Protein AF-A0A832I9W6-F1 (afdb_monomer_lite)

Sequence (106 aa):
MILPFPKKGAFAETSDLNDFEIDVLVDYVSAGGRILMLAPPDSFIVNSFEALLKRFVPEARFVQMDFTILVSHKDELFRQFQVQGLIFLSIGEAIEIVEALEKMLQ

Foldseek 3Di:
DEQEADAPPPDVVVRADDPVNLVVVVVCLVVVAAYEYEQEFRGDDDPRVQVSVCVQPVQWGWDDDPRWIWIDHPNDTHQWDDDRRYIYHIDHDPVVVVVVVVVVVD

Structure (mmCIF, N/CA/C/O backbone):
data_AF-A0A832I9W6-F1
#
_entry.id   AF-A0A832I9W6-F1
#
loop_
_atom_site.group_PDB
_atom_site.id
_atom_site.type_symbol
_atom_site.label_atom_id
_atom_site.label_alt_id
_atom_site.label_comp_id
_atom_site.label_asym_id
_atom_site.label_entity_id
_atom_site.label_seq_id
_atom_site.pdbx_PDB_ins_code
_atom_site.Cartn_x
_atom_site.Cartn_y
_atom_site.Cartn_z
_atom_site.occupancy
_atom_site.B_iso_or_equiv
_atom_site.auth_seq_id
_atom_site.auth_comp_id
_atom_site.auth_asym_id
_atom_site.auth_atom_id
_atom_site.pdbx_PDB_model_num
ATOM 1 N N . MET A 1 1 ? -2.805 -8.468 5.694 1.00 88.31 1 MET A N 1
ATOM 2 C CA . MET A 1 1 ? -3.003 -8.662 4.239 1.00 88.31 1 MET A CA 1
ATOM 3 C C . MET A 1 1 ? -1.958 -7.845 3.494 1.00 88.31 1 MET A C 1
ATOM 5 O O . MET A 1 1 ? -1.648 -6.758 3.963 1.00 88.31 1 MET A O 1
ATOM 9 N N . ILE A 1 2 ? -1.396 -8.357 2.396 1.00 90.56 2 ILE A N 1
ATOM 10 C CA . ILE A 1 2 ? -0.472 -7.604 1.532 1.00 90.56 2 ILE A CA 1
ATOM 11 C C . ILE A 1 2 ? -1.217 -7.254 0.247 1.00 90.56 2 ILE A C 1
ATOM 13 O O . ILE A 1 2 ? -1.802 -8.137 -0.373 1.00 90.56 2 ILE A O 1
ATOM 17 N N . LEU A 1 3 ? -1.181 -5.981 -0.127 1.00 93.56 3 LEU A N 1
ATOM 18 C CA . LEU A 1 3 ? -1.759 -5.436 -1.344 1.00 93.56 3 LEU A CA 1
ATOM 19 C C . LEU A 1 3 ? -0.619 -4.827 -2.180 1.00 93.56 3 LEU A C 1
ATOM 21 O O . LEU A 1 3 ? -0.213 -3.689 -1.935 1.00 93.56 3 LEU A O 1
ATOM 25 N N . PRO A 1 4 ? -0.015 -5.590 -3.104 1.00 92.50 4 PRO A N 1
ATOM 26 C CA . PRO A 1 4 ? 1.086 -5.082 -3.907 1.00 92.50 4 PRO A CA 1
ATOM 27 C C . PRO A 1 4 ? 0.571 -4.091 -4.955 1.00 92.50 4 PRO A C 1
ATOM 29 O O . PRO A 1 4 ? -0.442 -4.343 -5.605 1.00 92.50 4 PRO A O 1
ATOM 32 N N . PHE A 1 5 ? 1.297 -2.994 -5.159 1.00 93.38 5 PHE A N 1
ATOM 33 C CA . PHE A 1 5 ? 1.087 -2.153 -6.331 1.00 93.38 5 PHE A CA 1
ATOM 34 C C . PHE A 1 5 ? 1.432 -2.938 -7.603 1.00 93.38 5 PHE A C 1
ATOM 36 O O . PHE A 1 5 ? 2.368 -3.751 -7.602 1.00 93.38 5 PHE A O 1
ATOM 43 N N . PRO A 1 6 ? 0.713 -2.700 -8.707 1.00 90.81 6 PRO A N 1
ATOM 44 C CA . PRO A 1 6 ? 1.021 -3.350 -9.966 1.00 90.81 6 PRO A CA 1
ATOM 45 C C . PRO A 1 6 ? 2.328 -2.824 -10.560 1.00 90.81 6 PRO A C 1
ATOM 47 O O . PRO A 1 6 ? 2.676 -1.648 -10.440 1.00 90.81 6 PRO A O 1
ATOM 50 N N . LYS A 1 7 ? 3.049 -3.718 -11.241 1.00 87.06 7 LYS A N 1
ATOM 51 C CA . LYS A 1 7 ? 4.289 -3.397 -11.958 1.00 87.06 7 LYS A CA 1
ATOM 52 C C . LYS A 1 7 ? 4.005 -2.911 -13.372 1.00 87.06 7 LYS A C 1
ATOM 54 O O . LYS A 1 7 ? 3.103 -3.427 -14.032 1.00 87.06 7 LYS A O 1
ATOM 59 N N . LYS A 1 8 ? 4.820 -1.983 -13.879 1.00 76.69 8 LYS A N 1
ATOM 60 C CA . LYS A 1 8 ? 4.793 -1.578 -15.293 1.00 76.69 8 LYS A CA 1
ATOM 61 C C . LYS A 1 8 ? 4.829 -2.810 -16.206 1.00 76.69 8 LYS A C 1
ATOM 63 O O . LYS A 1 8 ? 5.677 -3.683 -16.048 1.00 76.69 8 LYS A O 1
ATOM 68 N N . GLY A 1 9 ? 3.902 -2.864 -17.162 1.00 69.12 9 GLY A N 1
ATOM 69 C CA . GLY A 1 9 ? 3.755 -3.985 -18.098 1.00 69.12 9 GLY A CA 1
ATOM 70 C C . GLY A 1 9 ? 2.836 -5.115 -17.617 1.00 69.12 9 GLY A C 1
ATOM 71 O O . GLY A 1 9 ? 2.516 -5.993 -18.413 1.00 69.12 9 GLY A O 1
ATOM 72 N N . ALA A 1 10 ? 2.367 -5.089 -16.365 1.00 65.81 10 ALA A N 1
ATOM 73 C CA . ALA A 1 10 ? 1.235 -5.908 -15.940 1.00 65.81 10 ALA A CA 1
ATOM 74 C C . ALA A 1 10 ? -0.077 -5.337 -16.511 1.00 65.81 10 ALA A C 1
ATOM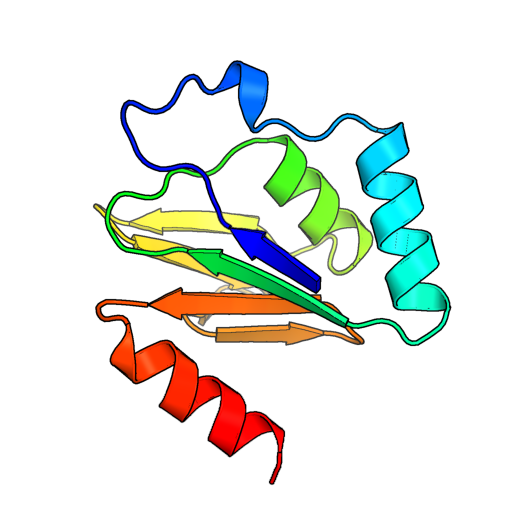 76 O O . ALA A 1 10 ? -0.213 -4.123 -16.683 1.00 65.81 10 ALA A O 1
ATOM 77 N N . PHE A 1 11 ? -1.047 -6.204 -16.811 1.00 59.72 11 PHE A N 1
ATOM 78 C CA . PHE A 1 11 ? -2.365 -5.792 -17.297 1.00 59.72 11 PHE A CA 1
ATOM 79 C C . PHE A 1 11 ? -3.105 -5.006 -16.203 1.00 59.72 11 PHE A C 1
ATOM 81 O O . PHE A 1 11 ? -3.621 -5.602 -15.258 1.00 59.72 11 PHE A O 1
ATOM 88 N N . ALA A 1 12 ? -3.155 -3.675 -16.335 1.00 57.88 12 ALA A N 1
ATOM 89 C CA . ALA A 1 12 ? -3.698 -2.756 -15.328 1.00 57.88 12 ALA A CA 1
ATOM 90 C C . ALA A 1 12 ? -5.135 -3.104 -14.888 1.00 57.88 12 ALA A C 1
ATOM 92 O O . ALA A 1 12 ? -5.454 -2.997 -13.706 1.00 57.88 12 ALA A O 1
ATOM 93 N N . GLU A 1 13 ? -5.957 -3.605 -15.815 1.00 54.31 13 GLU A N 1
ATOM 94 C CA . GLU A 1 13 ? -7.353 -4.012 -15.590 1.00 54.31 13 GLU A CA 1
ATOM 95 C C . GLU A 1 13 ? -7.509 -5.164 -14.583 1.00 54.31 13 GLU A C 1
ATOM 97 O O . GLU A 1 13 ? -8.556 -5.303 -13.966 1.00 54.31 13 GLU A O 1
ATOM 102 N N . THR A 1 14 ? -6.471 -5.983 -14.385 1.00 60.03 14 THR A N 1
ATOM 103 C CA . THR A 1 14 ? -6.500 -7.102 -13.421 1.00 60.03 14 THR A CA 1
ATOM 104 C C . THR A 1 14 ? -6.065 -6.706 -12.010 1.00 60.03 14 THR A C 1
ATOM 106 O O . THR A 1 14 ? -6.101 -7.526 -11.097 1.00 60.03 14 THR A O 1
ATOM 109 N N . SER A 1 15 ? -5.626 -5.460 -11.839 1.00 66.75 15 SER A N 1
ATOM 110 C CA . SER A 1 15 ? -5.012 -4.947 -10.609 1.00 66.75 15 SER A CA 1
ATOM 111 C C . SER A 1 15 ? -5.744 -3.746 -10.011 1.00 66.75 15 SER A C 1
ATOM 113 O O . SER A 1 15 ? -5.331 -3.249 -8.965 1.00 66.75 15 SER A O 1
ATOM 115 N N . ASP A 1 16 ? -6.797 -3.270 -10.675 1.00 83.25 16 ASP A N 1
ATOM 116 C CA . ASP A 1 16 ? -7.634 -2.182 -10.182 1.00 83.25 16 ASP A CA 1
ATOM 117 C C . ASP A 1 16 ? -8.655 -2.736 -9.180 1.00 83.25 16 ASP A C 1
ATOM 119 O O . ASP A 1 16 ? -9.296 -3.750 -9.454 1.00 83.25 16 ASP A O 1
ATOM 123 N N . LEU A 1 17 ? -8.796 -2.092 -8.021 1.00 89.56 17 LEU A N 1
ATOM 124 C CA . LEU A 1 17 ? -9.828 -2.445 -7.048 1.00 89.56 17 LEU A CA 1
ATOM 125 C C . LEU A 1 17 ? -11.128 -1.731 -7.409 1.00 89.56 17 LEU A C 1
ATOM 127 O O . LEU A 1 17 ? -11.128 -0.531 -7.690 1.00 89.56 17 LEU A O 1
ATOM 131 N N . ASN A 1 18 ? -12.246 -2.443 -7.346 1.00 92.38 18 ASN A N 1
ATOM 132 C CA . ASN A 1 18 ? -13.560 -1.813 -7.441 1.00 92.38 18 ASN A CA 1
ATOM 133 C C . ASN A 1 18 ? -14.034 -1.257 -6.081 1.00 92.38 18 ASN A C 1
ATOM 135 O O . ASN A 1 18 ? -13.459 -1.549 -5.031 1.00 92.38 18 ASN A O 1
ATOM 139 N N . ASP A 1 19 ? -15.116 -0.472 -6.096 1.00 93.81 19 ASP A N 1
ATOM 140 C CA . ASP A 1 19 ? -15.657 0.178 -4.891 1.00 93.81 19 ASP A CA 1
ATOM 141 C C . ASP A 1 19 ? -16.033 -0.822 -3.783 1.00 93.81 19 ASP A C 1
ATOM 143 O O . ASP A 1 19 ? -15.784 -0.565 -2.606 1.00 93.81 19 ASP A O 1
ATOM 147 N N . PHE A 1 20 ? -16.572 -1.992 -4.148 1.00 95.19 20 PHE A N 1
ATOM 148 C CA . PHE A 1 20 ? -16.916 -3.036 -3.181 1.00 95.19 20 PHE A CA 1
ATOM 149 C C . PHE A 1 20 ? -15.665 -3.622 -2.514 1.00 95.19 20 PHE A C 1
ATOM 151 O O . PHE A 1 20 ? -15.645 -3.811 -1.300 1.00 95.19 20 PHE A O 1
ATOM 158 N N . GLU A 1 21 ? -14.602 -3.880 -3.278 1.00 94.88 21 GLU A N 1
ATOM 159 C CA . GLU A 1 21 ? -13.325 -4.350 -2.729 1.00 94.88 21 GLU A CA 1
ATOM 160 C C . GLU A 1 21 ? -12.700 -3.312 -1.793 1.00 94.88 21 GLU A C 1
ATOM 162 O O . GLU A 1 21 ? -12.205 -3.672 -0.725 1.00 94.88 21 GLU A O 1
ATOM 167 N N . ILE A 1 22 ? -12.764 -2.026 -2.151 1.00 96.25 22 ILE A N 1
ATOM 168 C CA . ILE A 1 22 ? -12.304 -0.932 -1.289 1.00 96.25 22 ILE A CA 1
ATOM 169 C C . ILE A 1 22 ? -13.077 -0.929 0.033 1.00 96.25 22 ILE A C 1
ATOM 171 O O . ILE A 1 22 ? -12.452 -0.886 1.093 1.00 96.25 22 ILE A O 1
ATOM 175 N N . ASP A 1 23 ? -14.407 -1.009 -0.004 1.00 97.19 23 ASP A N 1
ATOM 176 C CA . ASP A 1 23 ? -15.228 -1.004 1.210 1.00 97.19 23 ASP A CA 1
ATOM 177 C C . ASP A 1 23 ? -14.948 -2.229 2.096 1.00 97.19 23 ASP A C 1
ATOM 179 O O . ASP A 1 23 ? -14.766 -2.082 3.304 1.00 97.19 23 ASP A O 1
ATOM 183 N N . VAL A 1 24 ? -14.771 -3.419 1.510 1.00 96.88 24 VAL A N 1
ATOM 184 C CA . VAL A 1 24 ? -14.370 -4.628 2.256 1.00 96.88 24 VAL A CA 1
ATOM 185 C C . VAL A 1 24 ? -13.017 -4.444 2.951 1.00 96.88 24 VAL A C 1
ATOM 187 O O . VAL A 1 24 ? -12.837 -4.871 4.095 1.00 96.88 24 VAL A O 1
ATOM 190 N N . LEU A 1 25 ? -12.048 -3.806 2.290 1.00 96.44 25 LEU A N 1
ATOM 191 C CA . LEU A 1 25 ? -10.739 -3.516 2.881 1.00 96.44 25 LEU A CA 1
ATOM 192 C C . LEU A 1 25 ? -10.837 -2.490 4.020 1.00 96.44 25 LEU A C 1
ATOM 194 O O . LEU A 1 25 ? -10.150 -2.637 5.036 1.00 96.44 25 LEU A O 1
ATOM 198 N N . VAL A 1 26 ? -11.701 -1.482 3.882 1.00 96.31 26 VAL A N 1
ATOM 199 C CA . VAL A 1 26 ? -11.989 -0.497 4.938 1.00 96.31 26 VAL A CA 1
ATOM 200 C C . VAL A 1 26 ? -12.629 -1.167 6.151 1.00 96.31 26 VAL A C 1
ATOM 202 O O . VAL A 1 26 ? -12.178 -0.942 7.279 1.00 96.31 26 VAL A O 1
ATOM 205 N N . ASP A 1 27 ? -13.613 -2.037 5.940 1.00 97.12 27 ASP A N 1
ATOM 206 C CA . ASP A 1 27 ? -14.270 -2.794 7.009 1.00 97.12 27 ASP A CA 1
ATOM 207 C C . ASP A 1 27 ? -13.285 -3.727 7.719 1.00 97.12 27 ASP A C 1
ATOM 209 O O . ASP A 1 27 ? -13.248 -3.790 8.950 1.00 97.12 27 ASP A O 1
ATOM 213 N N . TYR A 1 28 ? -12.418 -4.402 6.959 1.00 97.00 28 TYR A N 1
ATOM 214 C CA . TYR A 1 28 ? -11.372 -5.259 7.511 1.00 97.00 28 TYR A CA 1
ATOM 215 C C . TYR A 1 28 ? -10.407 -4.487 8.425 1.00 97.00 28 TYR A C 1
ATOM 217 O O . TYR A 1 28 ? -10.098 -4.961 9.521 1.00 97.00 28 TYR A O 1
ATOM 225 N N . VAL A 1 29 ? -9.947 -3.296 8.021 1.00 96.38 29 VAL A N 1
ATOM 226 C CA . VAL A 1 29 ? -9.098 -2.447 8.881 1.00 96.38 29 VAL A CA 1
ATOM 227 C C . VAL A 1 29 ? -9.873 -1.953 10.101 1.00 96.38 29 VAL A C 1
ATOM 229 O O . VAL A 1 29 ? -9.346 -1.982 11.213 1.00 96.38 29 VAL A O 1
ATOM 232 N N . SER A 1 30 ? -11.137 -1.567 9.923 1.00 94.81 30 SER A N 1
ATOM 233 C CA . SER A 1 30 ? -12.013 -1.113 11.012 1.00 94.81 30 SER A CA 1
ATOM 234 C C . SER A 1 30 ? -12.265 -2.201 12.063 1.00 94.81 30 SER A C 1
ATOM 236 O O . SER A 1 30 ? -12.385 -1.901 13.249 1.00 94.81 30 SER A O 1
ATOM 238 N N . ALA A 1 31 ? -12.256 -3.475 11.660 1.00 96.44 31 ALA A N 1
ATOM 239 C CA . ALA A 1 31 ? -12.317 -4.633 12.554 1.00 96.44 31 ALA A CA 1
ATOM 240 C C . ALA A 1 31 ? -10.982 -4.950 13.270 1.00 96.44 31 ALA A C 1
ATOM 242 O O . ALA A 1 31 ? -10.874 -5.966 13.957 1.00 96.44 31 ALA A O 1
ATOM 243 N N . GLY A 1 32 ? -9.956 -4.106 13.116 1.00 95.19 32 GLY A N 1
ATOM 244 C CA . GLY A 1 32 ? -8.620 -4.288 13.695 1.00 95.19 32 GLY A CA 1
ATOM 245 C C . GLY A 1 32 ? -7.623 -4.997 12.773 1.00 95.19 32 GLY A C 1
ATOM 246 O O . GLY A 1 32 ? -6.497 -5.290 13.184 1.00 95.19 32 GLY A O 1
ATOM 247 N N . GLY A 1 33 ? -8.010 -5.272 11.526 1.00 95.44 33 GLY A N 1
ATOM 248 C CA . GLY A 1 33 ? -7.127 -5.814 10.506 1.00 95.44 33 GLY A CA 1
ATOM 249 C C . GLY A 1 33 ? -6.022 -4.839 10.093 1.00 95.44 33 GLY A C 1
ATOM 250 O O . GLY A 1 33 ? -6.090 -3.630 10.308 1.00 95.44 33 GLY A O 1
ATOM 251 N N . ARG A 1 34 ? -4.971 -5.383 9.467 1.00 94.25 34 ARG A N 1
ATOM 252 C CA . ARG A 1 34 ? -3.868 -4.593 8.894 1.00 94.25 34 ARG A CA 1
ATOM 253 C C . ARG A 1 34 ? -3.631 -4.908 7.422 1.00 94.25 34 ARG A C 1
ATOM 255 O O . ARG A 1 34 ? -3.598 -6.089 7.037 1.00 94.25 34 ARG A O 1
ATOM 262 N N . ILE A 1 35 ? -3.435 -3.863 6.624 1.00 95.12 35 ILE A N 1
ATOM 263 C CA . ILE A 1 35 ? -3.133 -3.920 5.190 1.00 95.12 35 ILE A CA 1
ATOM 264 C C . ILE A 1 35 ? -1.755 -3.304 4.958 1.00 95.12 35 ILE A C 1
ATOM 266 O O . ILE A 1 35 ? -1.514 -2.164 5.343 1.00 95.12 35 ILE A O 1
ATOM 270 N N . LEU A 1 36 ? -0.873 -4.054 4.300 1.00 94.44 36 LEU A N 1
ATOM 271 C CA . LEU A 1 36 ? 0.408 -3.576 3.793 1.00 94.44 36 LEU A CA 1
ATOM 272 C C . LEU A 1 36 ? 0.293 -3.318 2.290 1.00 94.44 36 LEU A C 1
ATOM 274 O O . LEU A 1 36 ? 0.274 -4.262 1.504 1.00 94.44 36 LEU A O 1
ATOM 278 N N . MET A 1 37 ? 0.240 -2.051 1.901 1.00 95.44 37 MET A N 1
ATOM 279 C CA . MET A 1 37 ? 0.380 -1.588 0.528 1.00 95.44 37 MET A CA 1
ATOM 280 C C . MET A 1 37 ? 1.865 -1.542 0.164 1.00 95.44 37 MET A C 1
ATOM 282 O O . MET A 1 37 ? 2.605 -0.689 0.657 1.00 95.44 37 MET A O 1
ATOM 286 N N . LEU A 1 38 ? 2.308 -2.477 -0.674 1.00 94.81 38 LEU A N 1
ATOM 287 C CA . LEU A 1 38 ? 3.724 -2.653 -0.998 1.00 94.81 38 LEU A CA 1
ATOM 288 C C . LEU A 1 38 ? 4.021 -2.149 -2.410 1.00 94.81 38 LEU A C 1
ATOM 290 O O . LEU A 1 38 ? 3.448 -2.663 -3.367 1.00 94.81 38 LEU A O 1
ATOM 294 N N . ALA A 1 39 ? 4.946 -1.202 -2.547 1.00 95.06 39 ALA A N 1
ATOM 295 C CA . ALA A 1 39 ? 5.392 -0.662 -3.829 1.00 95.06 39 ALA A CA 1
ATOM 296 C C . ALA A 1 39 ? 6.865 -1.025 -4.108 1.00 95.06 39 ALA A C 1
ATOM 298 O O . ALA A 1 39 ? 7.766 -0.277 -3.712 1.00 95.06 39 ALA A O 1
ATOM 299 N N . PRO A 1 40 ? 7.128 -2.162 -4.786 1.00 93.19 40 PRO A N 1
ATOM 300 C CA . PRO A 1 40 ? 8.446 -2.483 -5.336 1.00 93.19 40 PRO A CA 1
ATOM 301 C C . PRO A 1 40 ? 8.902 -1.489 -6.417 1.00 93.19 40 PRO A C 1
ATOM 303 O O . PRO A 1 40 ? 8.071 -0.732 -6.935 1.00 93.19 40 PRO A O 1
ATOM 306 N N . PRO A 1 41 ? 10.174 -1.551 -6.853 1.00 91.75 41 PRO A N 1
ATOM 307 C CA . PRO A 1 41 ? 10.628 -0.804 -8.021 1.00 91.75 41 PRO A CA 1
ATOM 308 C C . PRO A 1 41 ? 9.775 -1.110 -9.254 1.00 91.75 41 PRO A C 1
ATOM 310 O O . PRO A 1 41 ? 9.262 -2.225 -9.409 1.00 91.75 41 PRO A O 1
ATOM 313 N N . ASP A 1 42 ? 9.633 -0.107 -10.119 1.00 91.88 42 ASP A N 1
ATOM 314 C CA . ASP A 1 42 ? 8.839 -0.155 -11.356 1.00 91.88 42 ASP A CA 1
ATOM 315 C C . ASP A 1 42 ? 7.329 -0.342 -11.149 1.00 91.88 42 ASP A C 1
ATOM 317 O O . ASP A 1 42 ? 6.594 -0.630 -12.100 1.00 91.88 42 ASP A O 1
ATOM 321 N N . SER A 1 43 ? 6.843 -0.146 -9.923 1.00 92.75 43 SER A N 1
ATOM 322 C CA . SER A 1 43 ? 5.408 -0.053 -9.658 1.00 92.75 43 SER A CA 1
ATOM 323 C C . SER A 1 43 ? 4.823 1.237 -10.229 1.00 92.75 43 SER A C 1
ATOM 325 O O . SER A 1 43 ? 5.526 2.243 -10.371 1.00 92.75 43 SER A O 1
ATOM 327 N N . PHE A 1 44 ? 3.526 1.219 -10.530 1.00 92.19 44 PHE A N 1
ATOM 328 C CA . PHE A 1 44 ? 2.780 2.410 -10.932 1.00 92.19 44 PHE A CA 1
ATOM 329 C C . PHE A 1 44 ? 1.528 2.608 -10.078 1.00 92.19 44 PHE A C 1
ATOM 331 O O . PHE A 1 44 ? 0.947 1.655 -9.560 1.00 92.19 44 PHE A O 1
ATOM 338 N N . ILE A 1 45 ? 1.127 3.869 -9.924 1.00 92.06 45 ILE A N 1
ATOM 339 C CA . ILE A 1 45 ? -0.067 4.246 -9.166 1.00 92.06 45 ILE A CA 1
ATOM 340 C C . ILE A 1 45 ? -1.313 3.929 -9.993 1.00 92.06 45 ILE A C 1
ATOM 342 O O . ILE A 1 45 ? -1.414 4.334 -11.152 1.00 92.06 45 ILE A O 1
ATOM 346 N N . VAL A 1 46 ? -2.274 3.252 -9.367 1.00 90.44 46 VAL A N 1
ATOM 347 C CA . VAL A 1 46 ? -3.622 3.044 -9.906 1.00 90.44 46 VAL A CA 1
ATOM 348 C C . VAL A 1 46 ? -4.619 3.866 -9.097 1.00 90.44 46 VAL A C 1
ATOM 350 O O . VAL A 1 46 ? -4.472 4.005 -7.880 1.00 90.44 46 VAL A O 1
ATOM 353 N N . ASN A 1 47 ? -5.641 4.399 -9.768 1.00 90.94 47 ASN A N 1
ATOM 354 C CA . ASN A 1 47 ? -6.636 5.285 -9.163 1.00 90.94 47 ASN A CA 1
ATOM 355 C C . ASN A 1 47 ? -7.337 4.651 -7.953 1.00 90.94 47 ASN A C 1
ATOM 357 O O . ASN A 1 47 ? -7.568 5.340 -6.962 1.00 90.94 47 ASN A O 1
ATOM 361 N N . SER A 1 48 ? -7.636 3.351 -7.991 1.00 93.56 48 SER A N 1
ATOM 362 C CA . SER A 1 48 ? -8.290 2.664 -6.872 1.00 93.56 48 SER A CA 1
ATOM 363 C C . SER A 1 48 ? -7.431 2.570 -5.611 1.00 93.56 48 SER A C 1
ATOM 365 O O . SER A 1 48 ? -7.954 2.652 -4.502 1.00 93.56 48 SER A O 1
ATOM 367 N N . PHE A 1 49 ? -6.106 2.471 -5.746 1.00 94.88 49 PHE A N 1
ATOM 368 C CA . PHE A 1 49 ? -5.198 2.494 -4.598 1.00 94.88 49 PHE A CA 1
ATOM 369 C C . PHE A 1 49 ? -5.213 3.880 -3.956 1.00 94.88 49 PHE A C 1
ATOM 371 O O . PHE A 1 49 ? -5.266 3.995 -2.731 1.00 94.88 49 PHE A O 1
ATOM 378 N N . GLU A 1 50 ? -5.209 4.939 -4.770 1.00 94.81 50 GLU A N 1
ATOM 379 C CA . GLU A 1 50 ? -5.361 6.306 -4.271 1.00 94.81 50 GLU A CA 1
ATOM 380 C C . GLU A 1 50 ? -6.733 6.519 -3.617 1.00 94.81 50 GLU A C 1
ATOM 382 O O . GLU A 1 50 ? -6.813 7.138 -2.554 1.00 94.81 50 GLU A O 1
ATOM 387 N N . ALA A 1 51 ? -7.801 5.962 -4.195 1.00 95.69 51 ALA A N 1
ATOM 388 C CA . ALA A 1 51 ? -9.133 5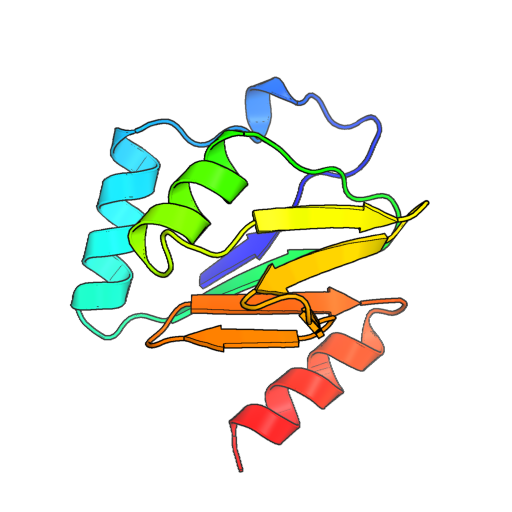.985 -3.603 1.00 95.69 51 ALA A CA 1
ATOM 389 C C . ALA A 1 51 ? -9.139 5.301 -2.228 1.00 95.69 51 ALA A C 1
ATOM 391 O O . ALA A 1 51 ? -9.598 5.911 -1.263 1.00 95.69 51 ALA A O 1
ATOM 392 N N . LEU A 1 52 ? -8.550 4.105 -2.109 1.00 96.25 52 LEU A N 1
ATOM 393 C CA . LEU A 1 52 ? -8.389 3.393 -0.839 1.00 96.25 52 LEU A CA 1
ATOM 394 C C . LEU A 1 52 ? -7.622 4.238 0.188 1.00 96.25 52 LEU A C 1
ATOM 396 O O . LEU A 1 52 ? -8.108 4.412 1.302 1.00 96.25 52 LEU A O 1
ATOM 400 N N . LEU A 1 53 ? -6.469 4.814 -0.178 1.00 96.50 53 LEU A N 1
ATOM 401 C CA . LEU A 1 53 ? -5.688 5.682 0.715 1.00 96.50 53 LEU A CA 1
ATOM 402 C C . LEU A 1 53 ? -6.538 6.844 1.249 1.00 96.50 53 LEU A C 1
ATOM 404 O O . LEU A 1 53 ? -6.536 7.108 2.454 1.00 96.50 53 LEU A O 1
ATOM 408 N N . LYS A 1 54 ? -7.311 7.497 0.376 1.00 96.00 54 LYS A N 1
ATOM 409 C CA . LYS A 1 54 ? -8.167 8.636 0.737 1.00 96.00 54 LYS A CA 1
ATOM 410 C C . LYS A 1 54 ? -9.338 8.267 1.646 1.00 96.00 54 LYS A C 1
ATOM 412 O O . LYS A 1 54 ? -9.835 9.149 2.344 1.00 96.00 54 LYS A O 1
ATOM 417 N N . ARG A 1 55 ? -9.754 6.993 1.710 1.00 96.25 55 ARG A N 1
ATOM 418 C CA . ARG A 1 55 ? -10.736 6.526 2.715 1.00 96.25 55 ARG A CA 1
ATOM 419 C C . ARG A 1 55 ? -10.192 6.643 4.139 1.00 96.25 55 ARG A C 1
ATOM 421 O O . ARG A 1 55 ? -10.968 6.886 5.055 1.00 96.25 55 ARG A O 1
ATOM 428 N N . PHE A 1 56 ? -8.876 6.509 4.317 1.00 95.62 56 PHE A N 1
ATOM 429 C CA . PHE A 1 56 ? -8.222 6.601 5.626 1.00 95.62 56 PHE A CA 1
ATOM 430 C C . PHE A 1 56 ? -7.608 7.976 5.888 1.00 95.62 56 PHE A C 1
ATOM 432 O O . PHE A 1 56 ? -7.660 8.470 7.014 1.00 95.62 56 PHE A O 1
ATOM 439 N N . VAL A 1 57 ? -7.021 8.599 4.863 1.00 96.00 57 VAL A N 1
ATOM 440 C CA . VAL A 1 57 ? -6.365 9.910 4.960 1.00 96.00 57 VAL A CA 1
ATOM 441 C C . VAL A 1 57 ? -6.738 10.746 3.735 1.00 96.00 57 VAL A C 1
ATOM 443 O O . VAL A 1 57 ? -6.026 10.707 2.733 1.00 96.00 57 VAL A O 1
ATOM 446 N N . PRO A 1 58 ? -7.841 11.516 3.793 1.00 95.69 58 PRO A N 1
ATOM 447 C CA . PRO A 1 58 ? -8.356 12.267 2.641 1.00 95.69 58 PRO A CA 1
ATOM 448 C C . PRO A 1 58 ? -7.355 13.254 2.019 1.00 95.69 58 PRO A C 1
ATOM 450 O O . PRO A 1 58 ? -7.387 13.502 0.818 1.00 95.69 58 PRO A O 1
ATOM 453 N N . GLU A 1 59 ? -6.462 13.797 2.847 1.00 95.81 59 GLU A N 1
ATOM 454 C CA . GLU A 1 59 ? -5.420 14.767 2.480 1.00 95.81 59 GLU A CA 1
ATOM 455 C C . GLU A 1 59 ? -4.174 14.106 1.859 1.00 95.81 59 GLU A C 1
ATOM 457 O O . GLU A 1 59 ? -3.281 14.797 1.371 1.00 95.81 59 GLU A O 1
ATOM 462 N N . ALA A 1 60 ? -4.063 12.774 1.916 1.00 96.81 60 ALA A N 1
ATOM 463 C CA . ALA A 1 60 ? -2.910 12.056 1.391 1.00 96.81 60 ALA A CA 1
ATOM 464 C C . ALA A 1 60 ? -3.106 11.664 -0.078 1.00 96.81 60 ALA A C 1
ATOM 466 O O . ALA A 1 60 ? -4.215 11.395 -0.547 1.00 96.81 60 ALA A O 1
ATOM 467 N N . ARG A 1 61 ? -1.996 11.589 -0.810 1.00 96.88 61 ARG A N 1
ATOM 468 C CA . ARG A 1 61 ? -1.959 11.125 -2.203 1.00 96.88 61 ARG A CA 1
ATOM 469 C C . ARG A 1 61 ? -0.688 10.345 -2.484 1.00 96.88 61 ARG A C 1
ATOM 471 O O . ARG A 1 61 ? 0.339 10.589 -1.851 1.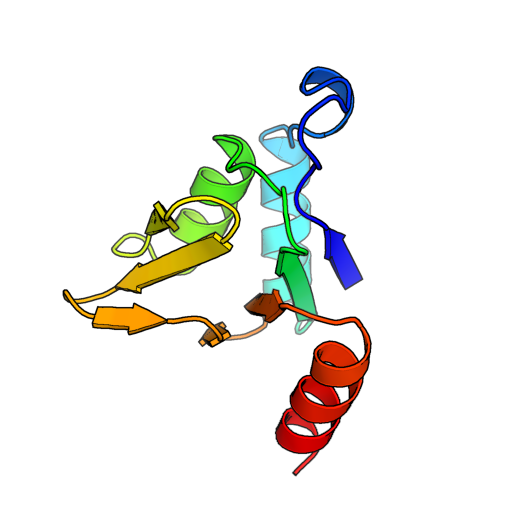00 96.88 61 ARG A O 1
ATOM 478 N N . PHE A 1 62 ? -0.733 9.461 -3.470 1.00 97.25 62 PHE A N 1
ATOM 479 C CA . PHE A 1 62 ? 0.484 8.854 -3.995 1.00 97.25 62 PHE A CA 1
ATOM 480 C C . PHE A 1 62 ? 1.162 9.793 -4.998 1.00 97.25 62 PHE A C 1
ATOM 482 O O . PHE A 1 62 ? 0.501 10.494 -5.762 1.00 97.25 62 PHE A O 1
ATOM 489 N N . VAL A 1 63 ? 2.491 9.810 -4.994 1.00 96.81 63 VAL A N 1
ATOM 490 C CA . VAL A 1 63 ? 3.322 10.570 -5.932 1.00 96.81 63 VAL A CA 1
ATOM 491 C C . VAL A 1 63 ? 4.310 9.612 -6.579 1.00 96.81 63 VAL A C 1
ATOM 493 O O . VAL A 1 63 ? 5.046 8.915 -5.883 1.00 96.81 63 VAL A O 1
ATOM 496 N N . GLN A 1 64 ? 4.329 9.575 -7.910 1.00 94.75 64 GLN A N 1
ATOM 497 C CA . GLN A 1 64 ? 5.308 8.802 -8.669 1.00 94.75 64 GLN A CA 1
ATOM 498 C C . GLN A 1 64 ? 6.548 9.668 -8.910 1.00 94.75 64 GLN A C 1
ATOM 500 O O . GLN A 1 64 ? 6.455 10.721 -9.541 1.00 94.75 64 GLN A O 1
ATOM 505 N N . MET A 1 65 ? 7.706 9.209 -8.444 1.00 93.56 65 MET A N 1
ATOM 506 C CA . MET A 1 65 ? 9.014 9.787 -8.755 1.00 93.56 65 MET A CA 1
ATOM 507 C C . MET A 1 65 ? 9.867 8.712 -9.422 1.00 93.56 65 MET A C 1
ATOM 509 O O . MET A 1 65 ? 10.292 7.757 -8.771 1.00 93.56 65 MET A O 1
ATOM 513 N N . ASP A 1 66 ? 10.072 8.842 -10.731 1.00 88.69 66 ASP A N 1
ATOM 514 C CA . ASP A 1 66 ? 10.742 7.843 -11.567 1.00 88.69 66 ASP A CA 1
ATOM 515 C C . ASP A 1 66 ? 10.137 6.435 -11.376 1.00 88.69 66 ASP A C 1
ATOM 517 O O . ASP A 1 66 ? 8.990 6.175 -11.753 1.00 88.69 66 ASP A O 1
ATOM 521 N N . PHE A 1 67 ? 10.893 5.528 -10.757 1.00 87.94 67 PHE A N 1
ATOM 522 C CA . PHE A 1 67 ? 10.521 4.134 -10.501 1.00 87.94 67 PHE A CA 1
ATOM 523 C C . PHE A 1 67 ? 10.011 3.887 -9.072 1.00 87.94 67 PHE A C 1
ATOM 525 O O . PHE A 1 67 ? 9.825 2.738 -8.679 1.00 87.94 67 PHE A O 1
ATOM 532 N N . THR A 1 68 ? 9.810 4.954 -8.292 1.00 93.25 68 THR A N 1
ATOM 533 C CA . THR A 1 68 ? 9.412 4.913 -6.879 1.00 93.25 68 THR A CA 1
ATOM 534 C C . THR A 1 68 ? 8.038 5.554 -6.691 1.00 93.25 68 THR A C 1
ATOM 536 O O . THR A 1 68 ? 7.744 6.599 -7.272 1.00 93.25 68 THR A O 1
ATOM 539 N N . ILE A 1 69 ? 7.212 4.956 -5.833 1.00 96.44 69 ILE A N 1
ATOM 540 C CA . ILE A 1 69 ? 5.962 5.555 -5.353 1.00 96.44 69 ILE A CA 1
ATOM 541 C C . ILE A 1 69 ? 6.208 6.082 -3.942 1.00 96.44 69 ILE A C 1
ATOM 543 O O . ILE A 1 69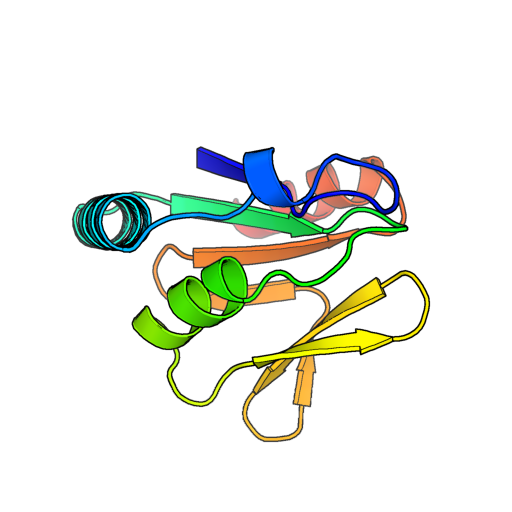 ? 6.796 5.392 -3.118 1.00 96.44 69 ILE A O 1
ATOM 547 N N . LEU A 1 70 ? 5.755 7.295 -3.652 1.00 97.25 70 LEU A N 1
ATOM 548 C CA . LEU A 1 70 ? 5.801 7.909 -2.325 1.00 97.25 70 LEU A CA 1
ATOM 549 C C . LEU A 1 70 ? 4.391 8.299 -1.888 1.00 97.25 70 LEU A C 1
ATOM 551 O O . LEU A 1 70 ? 3.515 8.503 -2.729 1.00 97.25 70 LEU A O 1
ATOM 555 N N . VAL A 1 71 ? 4.177 8.464 -0.586 1.00 97.88 71 VAL A N 1
ATOM 556 C CA . VAL A 1 71 ? 2.978 9.131 -0.058 1.00 97.88 71 VAL A CA 1
ATOM 557 C C . VAL A 1 71 ? 3.309 10.591 0.207 1.00 97.88 71 VAL A C 1
ATOM 559 O O . VAL A 1 71 ? 4.281 10.887 0.895 1.00 97.88 71 VAL A O 1
ATOM 562 N N . SER A 1 72 ? 2.496 11.500 -0.323 1.00 97.69 72 SER A N 1
ATOM 563 C CA . SER A 1 72 ? 2.499 12.915 0.033 1.00 97.69 72 SER A CA 1
ATOM 564 C C . SER A 1 72 ? 1.392 13.189 1.040 1.00 97.69 72 SER A C 1
ATOM 566 O O . SER A 1 72 ? 0.240 12.831 0.794 1.00 97.69 72 SER A O 1
ATOM 568 N N . HIS A 1 73 ? 1.733 13.818 2.162 1.00 96.56 73 HIS A N 1
ATOM 569 C CA . HIS A 1 73 ? 0.780 14.231 3.192 1.00 96.56 73 HIS A CA 1
ATOM 570 C C . HIS A 1 73 ? 1.337 15.453 3.932 1.00 96.56 73 HIS A C 1
ATOM 572 O O . HIS A 1 73 ? 2.466 15.403 4.412 1.00 96.56 73 HIS A O 1
ATOM 578 N N . LYS A 1 74 ? 0.557 16.543 4.021 1.00 93.44 74 LYS A N 1
ATOM 579 C CA . LYS A 1 74 ? 0.969 17.822 4.647 1.00 93.44 74 LYS A CA 1
ATOM 580 C C . LYS A 1 74 ? 2.299 18.372 4.104 1.00 93.44 74 LYS A C 1
ATOM 582 O O . LYS A 1 74 ? 3.179 18.735 4.872 1.00 93.44 74 LYS A O 1
ATOM 587 N N . ASP A 1 75 ? 2.436 18.384 2.777 1.00 90.94 75 ASP A N 1
ATOM 588 C CA . ASP A 1 75 ? 3.629 18.840 2.040 1.00 90.94 75 ASP A CA 1
ATOM 589 C C . ASP A 1 75 ? 4.923 18.036 2.281 1.00 90.94 75 ASP A C 1
ATOM 591 O O . ASP A 1 75 ? 5.972 18.363 1.727 1.00 90.94 75 ASP A O 1
ATOM 595 N N . GLU A 1 76 ? 4.850 16.928 3.019 1.00 96.44 76 GLU A N 1
ATOM 596 C CA . GLU A 1 76 ? 5.961 15.999 3.225 1.00 96.44 76 GLU A CA 1
ATOM 597 C C . GLU A 1 76 ? 5.817 14.755 2.339 1.00 96.44 76 GLU A C 1
ATOM 599 O O . GLU A 1 76 ? 4.711 14.382 1.934 1.00 96.44 76 GLU A O 1
ATOM 604 N N . LEU A 1 77 ? 6.949 14.115 2.021 1.00 97.12 77 LEU A N 1
ATOM 605 C CA . LEU A 1 77 ? 7.022 12.900 1.208 1.00 97.12 77 LEU A CA 1
ATOM 606 C C . LEU A 1 77 ? 7.579 11.732 2.018 1.00 97.12 77 LEU A C 1
ATOM 608 O O . LEU A 1 77 ? 8.640 11.830 2.634 1.00 97.12 77 LEU A O 1
ATOM 612 N N . PHE A 1 78 ? 6.893 10.596 1.940 1.00 95.75 78 PHE A N 1
ATOM 613 C CA . PHE A 1 78 ? 7.178 9.424 2.751 1.00 95.75 78 PHE A CA 1
ATOM 614 C C . PHE A 1 78 ? 7.386 8.179 1.889 1.00 95.75 78 PHE A C 1
ATOM 616 O O . PHE A 1 78 ? 6.539 7.818 1.069 1.00 95.75 78 PHE A O 1
ATOM 623 N N . ARG A 1 79 ? 8.497 7.476 2.134 1.00 93.75 79 ARG A N 1
ATOM 624 C CA . ARG A 1 79 ? 8.710 6.095 1.661 1.00 93.75 79 ARG A CA 1
ATOM 625 C C . ARG A 1 79 ? 7.968 5.065 2.511 1.00 93.75 79 ARG A C 1
ATOM 627 O O . ARG A 1 79 ? 7.658 3.983 2.026 1.00 93.75 79 ARG A O 1
ATOM 634 N N . GLN A 1 80 ? 7.695 5.409 3.768 1.00 93.81 80 GLN A N 1
ATOM 635 C CA . GLN A 1 80 ? 6.946 4.594 4.717 1.00 93.81 80 GLN A CA 1
ATOM 636 C C . GLN A 1 80 ? 5.878 5.466 5.355 1.00 93.81 80 GLN A C 1
ATOM 638 O O . GLN A 1 80 ? 6.195 6.528 5.886 1.00 93.81 80 GLN A O 1
ATOM 643 N N . PHE A 1 81 ? 4.627 5.034 5.297 1.00 94.88 81 PHE A N 1
ATOM 644 C CA . PHE A 1 81 ? 3.514 5.801 5.842 1.00 94.88 81 PHE A CA 1
ATOM 645 C C . PHE A 1 81 ? 2.540 4.858 6.534 1.00 94.88 81 PHE A C 1
ATOM 647 O O . PHE A 1 81 ? 2.125 3.861 5.950 1.00 94.88 81 PHE A O 1
ATOM 654 N N . GLN A 1 82 ? 2.183 5.151 7.781 1.00 93.56 82 GLN A N 1
ATOM 655 C CA . GLN A 1 82 ? 1.295 4.304 8.570 1.00 93.56 82 GLN A CA 1
ATOM 656 C C . GLN A 1 82 ? 0.197 5.136 9.216 1.00 93.56 82 GLN A C 1
ATOM 658 O O . GLN A 1 82 ? 0.452 6.184 9.808 1.00 93.56 82 GLN A O 1
ATOM 663 N N . VAL A 1 83 ? -1.025 4.620 9.152 1.00 93.25 83 VAL A N 1
ATOM 664 C CA . VAL A 1 83 ? -2.193 5.210 9.801 1.00 93.25 83 VAL A CA 1
ATOM 665 C C . VAL A 1 83 ? -3.183 4.111 10.169 1.00 93.25 83 VAL A C 1
ATOM 667 O O . VAL A 1 83 ? -3.573 3.309 9.325 1.00 93.25 83 VAL A O 1
ATOM 670 N N . GLN A 1 84 ? -3.598 4.063 11.438 1.00 88.62 84 GLN A N 1
ATOM 671 C CA . GLN A 1 84 ? -4.506 3.032 11.958 1.00 88.62 84 GLN A CA 1
ATOM 672 C C . GLN A 1 84 ? -3.983 1.609 11.647 1.00 88.62 84 GLN A C 1
ATOM 674 O O . GLN A 1 84 ? -3.000 1.180 12.251 1.00 88.62 84 GLN A O 1
ATOM 679 N N . GLY A 1 85 ? -4.601 0.896 10.698 1.00 91.25 85 GLY A N 1
ATOM 680 C CA . GLY A 1 85 ? -4.159 -0.410 10.193 1.00 91.25 85 GLY A CA 1
ATOM 681 C C . GLY A 1 85 ? -3.661 -0.406 8.742 1.00 91.25 85 GLY A C 1
ATOM 682 O O . GLY A 1 85 ? -3.322 -1.471 8.224 1.00 91.25 85 GLY A O 1
ATOM 683 N N . LEU A 1 86 ? -3.601 0.754 8.082 1.00 94.88 86 LEU A N 1
ATOM 684 C CA . LEU A 1 86 ? -3.039 0.905 6.742 1.00 94.88 86 LEU A CA 1
ATOM 685 C C . LEU A 1 86 ? -1.545 1.226 6.836 1.00 94.88 86 LEU A C 1
ATOM 687 O O . LEU A 1 86 ? -1.134 2.169 7.515 1.00 94.88 86 LEU A O 1
ATOM 691 N N . ILE A 1 87 ? -0.741 0.441 6.132 1.00 94.81 87 ILE A N 1
ATOM 692 C CA . ILE A 1 87 ? 0.711 0.566 6.076 1.00 94.81 87 ILE A CA 1
ATOM 693 C C . ILE A 1 87 ? 1.093 0.675 4.610 1.00 94.81 87 ILE A C 1
ATOM 695 O O . ILE A 1 87 ? 0.756 -0.199 3.821 1.00 94.81 87 ILE A O 1
ATOM 699 N N . PHE A 1 88 ? 1.820 1.717 4.247 1.00 95.56 88 PHE A N 1
ATOM 700 C CA . PHE A 1 88 ? 2.448 1.866 2.947 1.00 95.56 88 PHE A CA 1
ATOM 701 C C . PHE A 1 88 ? 3.958 1.705 3.084 1.00 95.56 88 PHE A C 1
ATOM 703 O O . PHE A 1 88 ? 4.574 2.324 3.956 1.00 95.56 88 PHE A O 1
ATOM 710 N N . LEU A 1 89 ? 4.544 0.909 2.191 1.00 95.50 89 LEU A N 1
ATOM 711 C CA . LEU A 1 89 ? 5.980 0.693 2.103 1.00 95.50 89 LEU A CA 1
ATOM 712 C C . LEU A 1 89 ? 6.421 0.737 0.639 1.00 95.50 89 LEU A C 1
ATOM 714 O O . LEU A 1 89 ? 6.057 -0.135 -0.152 1.00 95.50 89 LEU A O 1
ATOM 718 N N . SER A 1 90 ? 7.252 1.716 0.293 1.00 95.44 90 SER A N 1
ATOM 719 C CA . SER A 1 90 ? 8.032 1.684 -0.941 1.00 95.44 90 SER A CA 1
ATOM 720 C C . SER A 1 90 ? 9.421 1.126 -0.667 1.00 95.44 90 SER A C 1
ATOM 722 O O . SER A 1 90 ? 10.108 1.603 0.237 1.00 95.44 90 SER A O 1
ATOM 724 N N . ILE A 1 91 ? 9.816 0.128 -1.457 1.00 93.88 91 ILE A N 1
ATOM 725 C CA . ILE A 1 91 ? 11.096 -0.572 -1.313 1.00 93.88 91 ILE A CA 1
ATOM 726 C C . ILE A 1 91 ? 11.956 -0.412 -2.565 1.00 93.88 91 ILE A C 1
ATOM 728 O O . ILE A 1 91 ? 11.433 -0.388 -3.683 1.00 93.88 91 ILE A O 1
ATOM 732 N N . GLY A 1 92 ? 13.273 -0.342 -2.381 1.00 89.94 92 GLY A N 1
ATOM 733 C CA . GLY A 1 92 ? 14.251 -0.569 -3.448 1.00 89.94 92 GLY A CA 1
ATOM 734 C C . GLY A 1 92 ? 14.552 -2.057 -3.632 1.00 89.94 92 GLY A C 1
ATOM 735 O O . GLY A 1 92 ? 14.549 -2.568 -4.750 1.00 89.94 92 GLY A O 1
ATOM 736 N N . GLU A 1 93 ? 14.741 -2.772 -2.528 1.00 87.00 93 GLU A N 1
ATOM 737 C CA . GLU A 1 93 ? 15.088 -4.192 -2.501 1.00 87.00 93 GLU A CA 1
ATOM 738 C C . GLU A 1 93 ? 14.196 -4.990 -1.543 1.00 87.00 93 GLU A C 1
ATOM 740 O O . GLU A 1 9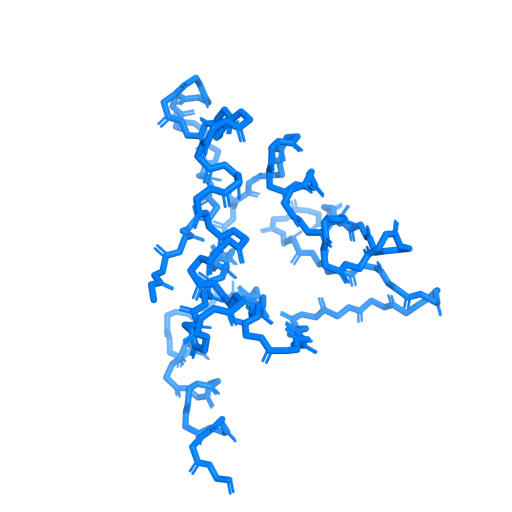3 ? 13.629 -4.465 -0.587 1.00 87.00 93 GLU A O 1
ATOM 745 N N . ALA A 1 94 ? 14.081 -6.301 -1.772 1.00 83.75 94 ALA A N 1
ATOM 746 C CA . ALA A 1 94 ? 13.232 -7.168 -0.950 1.00 83.75 94 ALA A CA 1
ATOM 747 C C . ALA A 1 94 ? 13.665 -7.221 0.529 1.00 83.75 94 ALA A C 1
ATOM 749 O O . ALA A 1 94 ? 12.819 -7.441 1.396 1.00 83.75 94 ALA A O 1
ATOM 750 N N . ILE A 1 95 ? 14.954 -7.000 0.821 1.00 86.69 95 ILE A N 1
ATOM 751 C CA . ILE A 1 95 ? 15.484 -6.989 2.193 1.00 86.69 95 ILE A CA 1
ATOM 752 C C . ILE A 1 95 ? 14.857 -5.875 3.045 1.00 86.69 95 ILE A C 1
ATOM 754 O O . ILE A 1 95 ? 14.580 -6.085 4.224 1.00 86.69 95 ILE A O 1
ATOM 758 N N . GLU A 1 96 ? 14.504 -4.744 2.426 1.00 85.62 96 GLU A N 1
ATOM 759 C CA . GLU A 1 96 ? 13.876 -3.601 3.099 1.00 85.62 96 GLU A CA 1
ATOM 760 C C . GLU A 1 96 ? 12.483 -3.942 3.655 1.00 85.62 96 GLU A C 1
ATOM 762 O O . GLU A 1 96 ? 12.017 -3.294 4.592 1.00 85.62 96 GLU A O 1
ATOM 767 N N . ILE A 1 97 ? 11.811 -4.974 3.120 1.00 85.44 97 ILE A N 1
ATOM 768 C CA . ILE A 1 97 ? 10.531 -5.456 3.662 1.00 85.44 97 ILE A CA 1
ATOM 769 C C . ILE A 1 97 ? 10.739 -6.006 5.070 1.00 85.44 97 ILE A C 1
ATOM 771 O O . ILE A 1 97 ? 9.968 -5.690 5.974 1.00 85.44 97 ILE A O 1
ATOM 775 N N . VAL A 1 98 ? 11.773 -6.830 5.257 1.00 84.50 98 VAL A N 1
ATOM 776 C CA . VAL A 1 98 ? 12.063 -7.460 6.550 1.00 84.50 98 VAL A CA 1
ATOM 777 C C . VAL A 1 98 ? 12.440 -6.388 7.564 1.00 84.50 98 VAL A C 1
ATOM 779 O O . VAL A 1 98 ? 11.842 -6.336 8.633 1.00 84.50 98 VAL A O 1
ATOM 782 N N . GLU A 1 99 ? 13.329 -5.465 7.189 1.00 85.06 99 GLU A N 1
ATOM 783 C CA . GLU A 1 99 ? 13.740 -4.353 8.055 1.00 85.06 99 GLU A CA 1
ATOM 784 C C . GLU A 1 99 ? 12.561 -3.463 8.473 1.00 85.06 99 GLU A C 1
ATOM 786 O O . GLU A 1 99 ? 12.482 -3.016 9.620 1.00 85.06 99 GLU A O 1
ATOM 791 N N . ALA A 1 100 ? 11.631 -3.193 7.551 1.00 82.25 100 ALA A N 1
ATOM 792 C CA . ALA A 1 100 ? 10.430 -2.427 7.855 1.00 82.25 100 ALA A CA 1
ATOM 793 C C . ALA A 1 100 ? 9.513 -3.187 8.821 1.00 82.25 100 ALA A C 1
ATOM 795 O O . ALA A 1 100 ? 9.059 -2.611 9.805 1.00 82.25 100 ALA A O 1
ATOM 796 N N . LEU A 1 101 ? 9.273 -4.481 8.587 1.00 78.81 101 LEU A N 1
ATOM 797 C CA . LEU A 1 101 ? 8.425 -5.300 9.457 1.00 78.81 101 LEU A CA 1
ATOM 798 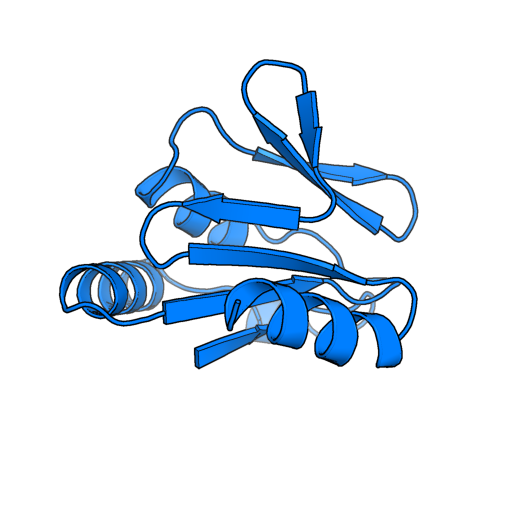C C . LEU A 1 101 ? 9.019 -5.470 10.861 1.00 78.81 101 LEU A C 1
ATOM 800 O O . LEU A 1 101 ? 8.276 -5.405 11.838 1.00 78.81 101 LEU A O 1
ATOM 804 N N . GLU A 1 102 ? 10.336 -5.638 10.980 1.00 83.00 102 GLU A N 1
ATOM 805 C CA . GLU A 1 102 ? 11.023 -5.734 12.273 1.00 83.00 102 GLU A CA 1
ATOM 806 C C . GLU A 1 102 ? 10.858 -4.460 13.105 1.00 83.00 102 GLU A C 1
ATOM 808 O O . GLU A 1 102 ? 10.546 -4.542 14.293 1.00 83.00 102 GLU A O 1
ATOM 813 N N . LYS A 1 103 ? 10.977 -3.279 12.484 1.00 78.69 103 LYS A N 1
ATOM 814 C CA . LYS A 1 103 ? 10.745 -1.991 13.161 1.00 78.69 103 LYS A CA 1
ATOM 815 C C . LYS A 1 103 ? 9.312 -1.824 13.660 1.00 78.69 103 LYS A C 1
ATOM 817 O O . LYS A 1 103 ? 9.099 -1.126 14.640 1.00 78.69 103 LYS A O 1
ATOM 822 N N . MET A 1 104 ? 8.335 -2.442 12.999 1.00 72.25 104 MET A N 1
ATOM 823 C CA . MET A 1 104 ? 6.917 -2.351 13.376 1.00 72.25 104 MET A CA 1
ATOM 824 C C . MET A 1 104 ? 6.511 -3.312 14.500 1.00 72.25 104 MET A C 1
ATOM 826 O O . MET A 1 104 ? 5.391 -3.217 15.007 1.00 72.25 104 MET A O 1
ATOM 830 N N . LEU A 1 105 ? 7.375 -4.271 14.838 1.00 69.88 105 LEU A N 1
ATOM 831 C CA . LEU A 1 105 ? 7.182 -5.216 15.940 1.00 69.88 105 LEU A CA 1
ATOM 832 C C . LEU A 1 105 ? 7.822 -4.740 17.254 1.00 69.88 105 LEU A C 1
ATOM 834 O O . LEU A 1 105 ? 7.603 -5.380 18.283 1.00 69.88 105 LEU A O 1
ATOM 838 N N . GLN A 1 106 ? 8.605 -3.659 17.210 1.00 58.06 106 GLN A N 1
ATOM 839 C CA . GLN A 1 106 ? 9.210 -2.995 18.369 1.00 58.06 106 GLN A CA 1
ATOM 840 C C . GLN A 1 106 ? 8.298 -1.888 18.900 1.00 58.06 106 GLN A C 1
ATOM 842 O O . GLN A 1 106 ? 8.283 -1.712 20.139 1.00 58.06 106 GLN A O 1
#

Radius of gyration: 13.17 Å; chains: 1; bounding box: 32×28×36 Å

Organism: NCBI:txid57487

pLDDT: mean 89.98, std 9.8, range [54.31, 97.88]

Secondary structure (DSSP, 8-state):
-EEEPPBTTS-GGGTPPPHHHHHHHHHHHHTT--EEEEE-TTB---HHHHHHHHHH-TT-EEEEETTEEEEEETTEEESEEEETTEEEEE-SSTHHHHHHHHHHT-